Protein AF-A0A225W255-F1 (afdb_monomer_lite)

Foldseek 3Di:
DDPLVVVLVVLCVVLVLVVDDPPSLLDPSNVVSLVVSLVSDDCPDPVNVVSLVVNLVSCVVVVHDLVNLCVSLVCPVDVLCNLVRPCNVSSVVSNQVVQVPDPHRDPLVSLVVVCVVQNLVRLVVSLVVCLVVDDPVSVVVSVVSNVSSVVCCVVPVVDDDD

Sequence (162 aa):
MSSKQLQTEKLFVQFNVDKVEAKFVESPQFQNWFISVSKLYNKKTEKGEIADKLQEEAWRSGGKSADDIFKLLKLDEKKEKFFESTMLGTWVSYVTMLEKFKVKSDEFVVIRYLEKKFGDMNLACMLSMEKKQNNDAMKKVITDFQRMQFKRWMAEKGMDPK

Organism: NCBI:txid4795

pLDDT: mean 84.72, std 8.44, range [49.19, 95.31]

Radius of gyration: 17.79 Å; chains: 1; bounding box: 41×38×53 Å

Secondary structure (DSSP, 8-state):
--HHHHHHHHHHHHTTGGG--SSGGGSHHHHHHHHHHHHHS-TTSHHHHHHHHHHHHHHHHTT--HHHHHHHTT-SS-GGGTTT-TTHHHHHHHHHHHHTTSSS--TTHHHHHHHHHH-HHHHHHHHHHHHHHS-HHHHHHHHHHHHHHHHHHHHHH-----

Structure (mmCIF, N/CA/C/O backbone):
data_AF-A0A225W255-F1
#
_entry.id   AF-A0A225W255-F1
#
loop_
_atom_site.group_PDB
_atom_site.id
_atom_site.type_symbol
_atom_site.label_a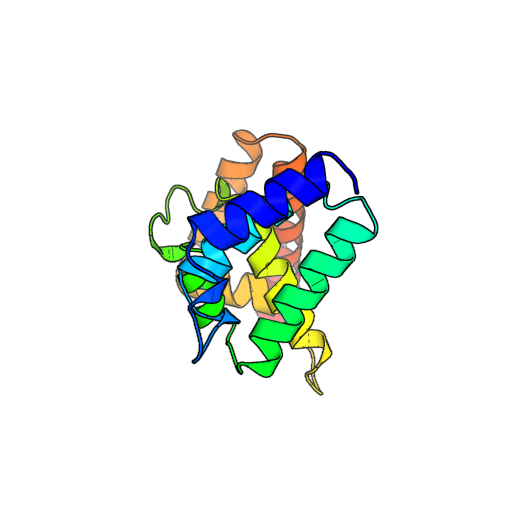tom_id
_atom_site.label_alt_id
_atom_site.label_co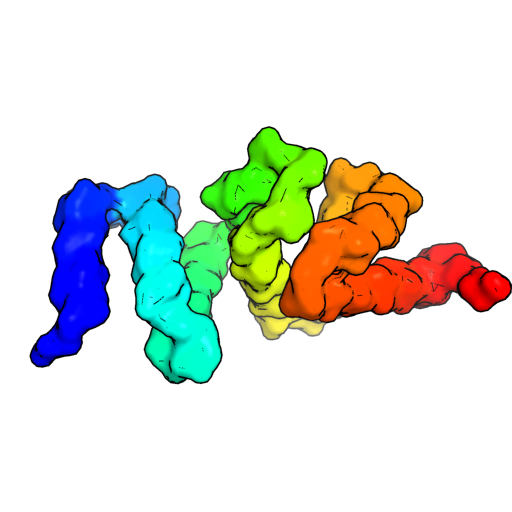mp_id
_atom_site.label_asym_id
_atom_site.label_entity_id
_atom_site.label_seq_id
_atom_site.pdbx_PDB_ins_code
_atom_site.Cartn_x
_atom_site.Cartn_y
_atom_site.Cartn_z
_atom_site.occupancy
_atom_site.B_iso_or_equiv
_atom_site.auth_seq_id
_atom_site.auth_comp_id
_atom_site.auth_asym_id
_atom_site.auth_atom_id
_atom_site.pdbx_PDB_model_num
ATOM 1 N N . MET A 1 1 ? -5.976 2.234 33.353 1.00 61.53 1 MET A N 1
ATOM 2 C CA . MET A 1 1 ? -6.447 2.275 31.951 1.00 61.53 1 MET A CA 1
ATOM 3 C C . MET A 1 1 ? -6.274 3.704 31.435 1.00 61.53 1 MET A C 1
ATOM 5 O O . MET A 1 1 ? -6.578 4.624 32.183 1.00 61.53 1 MET A O 1
ATOM 9 N N . SER A 1 2 ? -5.692 3.926 30.252 1.00 83.12 2 SER A N 1
ATOM 10 C CA . SER A 1 2 ? -5.393 5.276 29.735 1.00 83.12 2 SER A CA 1
ATOM 11 C C . SER A 1 2 ? -6.585 5.910 29.005 1.00 83.12 2 SER A C 1
ATOM 13 O O . SER A 1 2 ? -7.465 5.204 28.518 1.00 83.12 2 SER A O 1
ATOM 15 N N . SER A 1 3 ? -6.586 7.242 28.857 1.00 84.56 3 SER A N 1
ATOM 16 C CA . SER A 1 3 ? -7.636 7.976 28.120 1.00 84.56 3 SER A CA 1
ATOM 17 C C . SER A 1 3 ? -7.840 7.452 26.685 1.00 84.56 3 SER A C 1
ATOM 19 O O . SER A 1 3 ? -8.970 7.243 26.244 1.00 84.56 3 SER A O 1
ATOM 21 N N . LYS A 1 4 ? -6.747 7.118 25.981 1.00 80.62 4 LYS A N 1
ATOM 22 C CA . LYS A 1 4 ? -6.803 6.536 24.626 1.00 80.62 4 LYS A CA 1
ATOM 23 C C . LYS A 1 4 ? -7.407 5.126 24.593 1.00 80.62 4 LYS A C 1
ATOM 25 O O . LYS A 1 4 ? -8.109 4.790 23.641 1.00 80.62 4 LYS A O 1
ATOM 30 N N . GLN A 1 5 ? -7.155 4.312 25.623 1.00 82.69 5 GLN A N 1
ATOM 31 C CA . GLN A 1 5 ? -7.752 2.974 25.740 1.00 82.69 5 GLN A CA 1
ATOM 32 C C . GLN A 1 5 ? -9.269 3.077 25.920 1.00 82.69 5 GLN A C 1
ATOM 34 O O . GLN A 1 5 ? -10.010 2.451 25.171 1.00 82.69 5 GLN A O 1
ATOM 39 N N . LEU A 1 6 ? -9.728 3.964 26.808 1.00 85.19 6 LEU A N 1
ATOM 40 C CA . LEU A 1 6 ? -11.156 4.195 27.032 1.00 85.19 6 LEU A CA 1
ATOM 41 C C . LEU A 1 6 ? -11.875 4.677 25.759 1.00 85.19 6 LEU A C 1
ATOM 43 O O . LEU A 1 6 ? -12.996 4.266 25.471 1.00 85.19 6 LEU A O 1
ATOM 47 N N . GLN A 1 7 ? -11.232 5.544 24.971 1.00 85.25 7 GLN A N 1
ATOM 48 C CA . GLN A 1 7 ? -11.785 5.995 23.691 1.00 85.25 7 GLN A CA 1
ATOM 49 C C . GLN A 1 7 ? -11.888 4.852 22.667 1.00 85.25 7 GLN A C 1
ATOM 51 O O . GLN A 1 7 ? -12.862 4.781 21.922 1.00 85.25 7 GLN A O 1
ATOM 56 N N . THR A 1 8 ? -10.913 3.943 22.655 1.00 83.69 8 THR A N 1
ATOM 57 C CA . THR A 1 8 ? -10.899 2.773 21.766 1.00 83.69 8 THR A CA 1
ATOM 58 C C . THR A 1 8 ? -12.019 1.784 22.099 1.00 83.69 8 THR A C 1
ATOM 60 O O . THR A 1 8 ? -12.692 1.300 21.189 1.00 83.69 8 THR A O 1
ATOM 63 N N . GLU A 1 9 ? -12.266 1.530 23.387 1.00 86.69 9 GLU A N 1
ATOM 64 C CA . GLU A 1 9 ? -13.370 0.677 23.854 1.00 86.69 9 GLU A CA 1
ATOM 65 C C . GLU A 1 9 ? -14.740 1.277 23.510 1.00 86.69 9 GLU A C 1
ATOM 67 O O . GLU A 1 9 ? -15.621 0.575 23.016 1.00 86.69 9 GLU A O 1
ATOM 72 N N . LYS A 1 10 ? -14.908 2.598 23.669 1.00 89.38 10 LYS A N 1
ATOM 73 C CA . LYS A 1 10 ? -16.138 3.292 23.250 1.00 89.38 10 LYS A CA 1
ATOM 74 C C . LYS A 1 10 ? -16.418 3.116 21.759 1.00 89.38 10 LYS A C 1
ATOM 76 O O . LYS A 1 10 ? -17.552 2.832 21.382 1.00 89.38 10 LYS A O 1
ATOM 81 N N . LEU A 1 11 ? -15.392 3.253 20.917 1.00 86.81 11 LEU A N 1
ATOM 82 C CA . LEU A 1 11 ? -15.524 3.051 19.473 1.00 86.81 11 LEU A CA 1
ATOM 83 C C . LEU A 1 11 ? -15.866 1.595 19.122 1.00 86.81 11 LEU A C 1
ATOM 85 O O . LEU A 1 11 ? -16.579 1.369 18.149 1.00 86.81 11 LEU A O 1
ATOM 89 N N . PHE A 1 12 ? -15.377 0.618 19.894 1.00 84.12 12 PHE A N 1
ATOM 90 C CA . PHE A 1 12 ? -15.641 -0.808 19.662 1.00 84.12 12 PHE A CA 1
ATOM 91 C C . PHE A 1 12 ? -17.140 -1.115 19.770 1.00 84.12 12 PHE A C 1
ATOM 93 O O . PHE A 1 12 ? -17.720 -1.714 18.866 1.00 84.12 12 PHE A O 1
ATOM 100 N N . VAL A 1 13 ? -17.783 -0.599 20.821 1.00 87.69 13 VAL A N 1
ATOM 101 C CA . VAL A 1 13 ? -19.236 -0.712 21.020 1.00 87.69 13 VAL A CA 1
ATOM 102 C C . VAL A 1 13 ? -20.004 0.163 20.024 1.00 87.69 13 VAL A C 1
ATOM 104 O O . VAL A 1 13 ? -21.001 -0.274 19.457 1.00 87.69 13 VAL A O 1
ATOM 107 N N . GLN A 1 14 ? -19.539 1.391 19.756 1.00 87.75 14 GLN A N 1
ATOM 108 C CA . GLN A 1 14 ? -20.209 2.315 18.830 1.00 87.75 14 GLN A CA 1
ATOM 109 C C . GLN A 1 14 ? -20.320 1.743 17.414 1.00 87.75 14 GLN A C 1
ATOM 111 O O . GLN A 1 14 ? -21.346 1.908 16.754 1.00 87.75 14 GLN A O 1
ATOM 116 N N . PHE A 1 15 ? -19.271 1.071 16.943 1.00 82.50 15 PHE A N 1
ATOM 117 C CA . PHE A 1 15 ? -19.290 0.410 15.646 1.00 82.50 15 PHE A CA 1
ATOM 118 C C . PHE A 1 15 ? -19.958 -0.970 15.689 1.00 82.50 15 PHE A C 1
ATOM 120 O O . PHE A 1 15 ? -20.031 -1.603 14.646 1.00 82.50 15 PHE A O 1
ATOM 127 N N . ASN A 1 16 ? -20.506 -1.421 16.827 1.00 83.88 16 ASN A N 1
ATOM 128 C CA . ASN A 1 16 ? -21.076 -2.763 17.022 1.00 83.88 16 ASN A CA 1
ATOM 129 C C . ASN A 1 16 ? -20.093 -3.888 16.654 1.00 83.88 16 ASN A C 1
ATOM 131 O O . ASN A 1 16 ? -20.487 -4.902 16.077 1.00 83.88 16 ASN A O 1
ATOM 135 N N . VAL A 1 17 ? -18.802 -3.692 16.932 1.00 82.25 17 VAL A N 1
ATOM 136 C CA . VAL A 1 17 ? -17.757 -4.674 16.609 1.00 82.25 17 VAL A CA 1
ATOM 137 C C . VAL A 1 17 ? -17.942 -5.940 17.451 1.00 82.25 17 VAL A C 1
ATOM 139 O O . VAL A 1 17 ? -17.766 -7.044 16.949 1.00 82.25 17 VAL A O 1
ATOM 142 N N . ASP A 1 18 ? -18.405 -5.788 18.692 1.00 79.25 18 ASP A N 1
ATOM 143 C CA . ASP A 1 18 ? -18.747 -6.852 19.645 1.00 79.25 18 ASP A CA 1
ATOM 144 C C . ASP A 1 18 ? -19.820 -7.833 19.148 1.00 79.25 18 ASP A C 1
ATOM 146 O O . ASP A 1 18 ? -19.909 -8.948 19.652 1.00 79.25 18 ASP A O 1
ATOM 150 N N . LYS A 1 19 ? -20.618 -7.436 18.152 1.00 82.38 19 LYS A N 1
ATOM 151 C CA . LYS A 1 19 ? -21.747 -8.224 17.632 1.00 82.38 19 LYS A CA 1
ATOM 152 C C . LYS A 1 19 ? -21.420 -8.982 16.348 1.00 82.38 19 LYS A C 1
ATOM 154 O O . LYS A 1 19 ? -22.310 -9.585 15.753 1.00 82.38 19 LYS A O 1
ATOM 159 N N . VAL A 1 20 ? -20.177 -8.915 15.871 1.00 78.62 20 VAL A N 1
ATOM 160 C CA . VAL A 1 20 ? -19.784 -9.561 14.617 1.00 78.62 20 VAL A CA 1
ATOM 161 C C . VAL A 1 20 ? -19.198 -10.943 14.899 1.00 78.62 20 VAL A C 1
ATOM 163 O O . VAL A 1 20 ? -18.096 -11.064 15.420 1.00 78.62 20 VAL A O 1
ATOM 166 N N . GLU A 1 21 ? -19.915 -11.996 14.508 1.00 69.19 21 GLU A N 1
ATOM 167 C CA . GLU A 1 21 ? -19.496 -13.384 14.765 1.00 69.19 21 GLU A CA 1
ATOM 168 C C . GLU A 1 21 ? -18.708 -14.001 13.596 1.00 69.19 21 GLU A C 1
ATOM 170 O O . GLU A 1 21 ? -17.693 -14.664 13.800 1.00 69.19 21 GLU A O 1
ATOM 175 N N . ALA A 1 22 ? -19.121 -13.750 12.348 1.00 70.06 22 ALA A N 1
ATOM 176 C CA . ALA A 1 22 ? -18.484 -14.307 11.153 1.00 70.06 22 ALA A CA 1
ATOM 177 C C . ALA A 1 22 ? -17.732 -13.236 10.359 1.00 70.06 22 ALA A C 1
ATOM 179 O O . ALA A 1 22 ? -18.236 -12.133 10.151 1.00 70.06 22 ALA A O 1
ATOM 180 N N . LYS A 1 23 ? -16.527 -13.579 9.878 1.00 68.56 23 LYS A N 1
ATOM 181 C CA . LYS A 1 23 ? -15.656 -12.672 9.105 1.00 68.56 23 LYS A CA 1
ATOM 182 C C . LYS A 1 23 ? -15.449 -11.325 9.813 1.00 68.56 23 LYS A C 1
ATOM 184 O O . LYS A 1 23 ? -15.390 -10.282 9.171 1.00 68.56 23 LYS A O 1
ATOM 189 N N . PHE A 1 24 ? -15.316 -11.367 11.142 1.00 70.81 24 PHE A N 1
ATOM 190 C CA . PHE A 1 24 ? -15.147 -10.217 12.036 1.00 70.81 24 PHE A CA 1
ATOM 191 C C . PHE A 1 24 ? -14.174 -9.168 11.496 1.00 70.81 24 PHE A C 1
ATOM 193 O O . PHE A 1 24 ? -14.533 -8.002 11.348 1.00 70.81 24 PHE A O 1
ATOM 200 N N . VAL A 1 25 ? -12.979 -9.614 11.105 1.00 68.69 25 VAL A N 1
ATOM 201 C CA . VAL A 1 25 ? -11.909 -8.764 10.567 1.00 68.69 25 VAL A CA 1
ATOM 202 C C . VAL A 1 25 ? -12.318 -8.093 9.250 1.00 68.69 25 VAL A C 1
ATOM 204 O O . VAL A 1 25 ? -11.851 -7.006 8.932 1.00 68.69 25 VAL A O 1
ATOM 207 N N . GLU A 1 26 ? -13.202 -8.708 8.471 1.00 68.81 26 GLU A N 1
ATOM 208 C CA . GLU A 1 26 ? -13.674 -8.188 7.182 1.00 68.81 26 GLU A CA 1
ATOM 209 C C . GLU A 1 26 ? -14.854 -7.228 7.327 1.00 68.81 26 GLU A C 1
ATOM 211 O O . GLU A 1 26 ? -15.212 -6.539 6.372 1.00 68.81 26 GLU A O 1
ATOM 216 N N . SER A 1 27 ? -15.481 -7.190 8.502 1.00 77.50 27 SER A N 1
ATOM 217 C CA . SER A 1 27 ? -16.680 -6.396 8.706 1.00 77.50 27 SER A CA 1
ATOM 218 C C . SER A 1 27 ? -16.383 -4.898 8.570 1.00 77.50 27 SER A C 1
ATOM 220 O O . SER A 1 27 ? -15.364 -4.413 9.083 1.00 77.50 27 SER A O 1
ATOM 222 N N . PRO A 1 28 ? -17.274 -4.123 7.924 1.00 77.62 28 PRO A N 1
ATOM 223 C CA . PRO A 1 28 ? -17.165 -2.667 7.898 1.00 77.62 28 PRO A CA 1
ATOM 224 C C . PRO A 1 28 ? -17.021 -2.061 9.301 1.00 77.62 28 PRO A C 1
ATOM 226 O O . PRO A 1 28 ? -16.310 -1.078 9.485 1.00 77.62 28 PRO A O 1
ATOM 229 N N . GLN A 1 29 ? -17.662 -2.677 10.294 1.00 80.19 29 GLN A N 1
ATOM 230 C CA . GLN A 1 29 ? -17.602 -2.330 11.709 1.00 80.19 29 GLN A CA 1
ATOM 231 C C . GLN A 1 29 ? -16.165 -2.392 12.236 1.00 80.19 29 GLN A C 1
ATOM 233 O O . GLN A 1 29 ? -15.641 -1.388 12.724 1.00 80.19 29 GLN A O 1
ATOM 238 N N . PHE A 1 30 ? -15.504 -3.544 12.085 1.00 80.38 30 PHE A N 1
ATOM 239 C CA . PHE A 1 30 ? -14.124 -3.727 12.525 1.00 80.38 30 PHE A CA 1
ATOM 240 C C . PHE A 1 30 ? -13.156 -2.828 11.757 1.00 80.38 30 PHE A C 1
ATOM 242 O O . PHE A 1 30 ? -12.275 -2.227 12.363 1.00 80.38 30 PHE A O 1
ATOM 249 N N . GLN A 1 31 ? -13.329 -2.681 10.441 1.00 75.19 31 GLN A N 1
ATOM 250 C CA . GLN A 1 31 ? -12.457 -1.821 9.637 1.00 75.19 31 GLN A CA 1
ATOM 251 C C . GLN A 1 31 ? -12.577 -0.346 10.044 1.00 75.19 31 GLN A C 1
ATOM 253 O O . GLN A 1 31 ? -11.563 0.321 10.246 1.00 75.19 31 GLN A O 1
ATOM 258 N N . ASN A 1 32 ? -13.795 0.158 10.257 1.00 78.69 32 ASN A N 1
ATOM 259 C CA . ASN A 1 32 ? -14.017 1.527 10.734 1.00 78.69 32 ASN A CA 1
ATOM 260 C C . ASN A 1 32 ? -13.450 1.749 12.142 1.00 78.69 32 ASN A C 1
ATOM 262 O O . ASN A 1 32 ? -12.844 2.793 12.420 1.00 78.69 32 ASN A O 1
ATOM 266 N N . TRP A 1 33 ? -13.602 0.757 13.022 1.00 83.44 33 TRP A N 1
ATOM 267 C CA . TRP A 1 33 ? -12.994 0.777 14.345 1.00 83.44 33 TRP A CA 1
ATOM 268 C C . TRP A 1 33 ? -11.470 0.815 14.257 1.00 83.44 33 TRP A C 1
ATOM 270 O O . TRP A 1 33 ? -10.849 1.721 14.808 1.00 83.44 33 TRP A O 1
ATOM 280 N N . PHE A 1 34 ? -10.867 -0.100 13.500 1.00 75.69 34 PHE A N 1
ATOM 281 C CA . PHE A 1 34 ? -9.422 -0.203 13.363 1.00 75.69 34 PHE A CA 1
ATOM 282 C C . PHE A 1 34 ? -8.818 1.075 12.767 1.00 75.69 34 PHE A C 1
ATOM 284 O O . PHE A 1 34 ? -7.836 1.590 13.296 1.00 75.69 34 PHE A O 1
ATOM 291 N N . ILE A 1 35 ? -9.429 1.644 11.720 1.00 74.44 35 ILE A N 1
ATOM 292 C CA . ILE A 1 35 ? -9.006 2.930 11.135 1.00 74.44 35 ILE A CA 1
ATOM 293 C C . ILE A 1 35 ? -9.041 4.050 12.185 1.00 74.44 35 ILE A C 1
ATOM 295 O O . ILE A 1 35 ? -8.194 4.944 12.183 1.00 74.44 35 ILE A O 1
ATOM 299 N N . SER A 1 36 ? -10.017 4.026 13.091 1.00 77.44 36 SER A N 1
ATOM 300 C CA . SER A 1 36 ? -10.085 4.990 14.191 1.00 77.44 36 SER A CA 1
ATOM 301 C C . SER A 1 36 ? -8.964 4.762 15.209 1.00 77.44 36 SER A C 1
ATOM 303 O O . SER A 1 36 ? -8.311 5.719 15.625 1.00 77.44 36 SER A O 1
ATOM 305 N N . VAL A 1 37 ? -8.682 3.506 15.565 1.00 77.44 37 VAL A N 1
ATOM 306 C CA . VAL A 1 37 ? -7.585 3.143 16.475 1.00 77.44 37 VAL A CA 1
ATOM 307 C C . VAL A 1 37 ? -6.228 3.543 15.896 1.00 77.44 37 VAL A C 1
ATOM 309 O O . VAL A 1 37 ? -5.461 4.230 16.569 1.00 77.44 37 VAL A O 1
ATOM 312 N N . SER A 1 38 ? -5.941 3.211 14.638 1.00 71.06 38 SER A N 1
ATOM 313 C CA . SER A 1 38 ? -4.663 3.547 13.995 1.00 71.06 38 SER A CA 1
ATOM 314 C C . SER A 1 38 ? -4.431 5.055 13.858 1.00 71.06 38 SER A C 1
ATOM 316 O O . SER A 1 38 ? -3.289 5.501 13.881 1.00 71.06 38 SER A O 1
ATOM 318 N N . LYS A 1 39 ? -5.490 5.875 13.796 1.00 72.31 39 LYS A N 1
ATOM 319 C CA . LYS A 1 39 ? -5.375 7.345 13.877 1.00 72.31 39 LYS A CA 1
ATOM 320 C C . LYS A 1 39 ? -5.074 7.843 15.293 1.00 72.31 39 LYS A C 1
ATOM 322 O O . LYS A 1 39 ? -4.350 8.823 15.459 1.00 72.31 39 LYS A O 1
ATOM 327 N N . LEU A 1 40 ? -5.645 7.207 16.318 1.00 77.81 40 LEU A N 1
ATOM 328 C CA . LEU A 1 40 ? -5.482 7.605 17.724 1.00 77.81 40 LEU A CA 1
ATOM 329 C C . LEU A 1 40 ? -4.093 7.258 18.284 1.00 77.81 40 LEU A C 1
ATOM 331 O O . LEU A 1 40 ? -3.550 7.970 19.148 1.00 77.81 40 LEU A O 1
ATOM 335 N N . TYR A 1 41 ? -3.515 6.160 17.805 1.00 74.00 41 TYR A N 1
ATOM 336 C CA . TYR A 1 41 ? -2.182 5.704 18.176 1.00 74.00 41 TYR A CA 1
ATOM 337 C C . TYR A 1 41 ? -1.164 6.141 17.124 1.00 74.00 41 TYR A C 1
ATOM 339 O O . TYR A 1 41 ? -1.337 5.937 15.934 1.00 74.00 41 TYR A O 1
ATOM 347 N N . ASN A 1 42 ? -0.072 6.771 17.559 1.00 70.19 42 ASN A N 1
ATOM 348 C CA . ASN A 1 42 ? 0.969 7.199 16.632 1.00 70.19 42 ASN A CA 1
ATOM 349 C C . ASN A 1 42 ? 1.699 5.960 16.092 1.00 70.19 42 ASN A C 1
ATOM 351 O O . ASN A 1 42 ? 2.249 5.190 16.881 1.00 70.19 42 ASN A O 1
ATOM 355 N N . LYS A 1 43 ? 1.752 5.806 14.765 1.00 67.06 43 LYS A N 1
ATOM 356 C CA . LYS A 1 43 ? 2.454 4.712 14.074 1.00 67.06 43 LYS A CA 1
ATOM 357 C C . LYS A 1 43 ? 3.933 4.572 14.470 1.00 67.06 43 LYS A C 1
ATOM 359 O O . LYS A 1 43 ? 4.469 3.483 14.383 1.00 67.06 43 LYS A O 1
ATOM 364 N N . LYS A 1 44 ? 4.580 5.636 14.967 1.00 71.06 44 LYS A N 1
ATOM 365 C CA . LYS A 1 44 ? 5.962 5.606 15.499 1.00 71.06 44 LYS A CA 1
ATOM 366 C C . LYS A 1 44 ? 6.091 5.001 16.904 1.00 71.06 44 LYS A C 1
ATOM 368 O O . LYS A 1 44 ? 7.170 5.034 17.484 1.00 71.06 44 LYS A O 1
ATOM 373 N N . THR A 1 45 ? 4.991 4.564 17.509 1.00 80.31 45 THR A N 1
ATOM 374 C CA . THR A 1 45 ? 5.005 3.921 18.827 1.00 80.31 45 THR A CA 1
ATOM 375 C C . THR A 1 45 ? 4.889 2.418 18.662 1.00 80.31 45 THR A C 1
ATOM 377 O O . THR A 1 45 ? 4.174 1.958 17.777 1.00 80.31 45 THR A O 1
ATOM 380 N N . GLU A 1 46 ? 5.499 1.664 19.574 1.00 79.00 46 GLU A N 1
ATOM 381 C CA . GLU A 1 46 ? 5.414 0.198 19.614 1.00 79.00 46 GLU A CA 1
ATOM 382 C C . GLU A 1 46 ? 3.964 -0.306 19.494 1.00 79.00 46 GLU A C 1
ATOM 384 O O . GLU A 1 46 ? 3.670 -1.212 18.723 1.00 79.00 46 GLU A O 1
ATOM 389 N N . LYS A 1 47 ? 3.018 0.348 20.182 1.00 76.50 47 LYS A N 1
ATOM 390 C CA . LYS A 1 47 ? 1.588 0.001 20.114 1.00 76.50 47 LYS A CA 1
ATOM 391 C C . LYS A 1 47 ? 0.981 0.223 18.726 1.00 76.50 47 LYS A C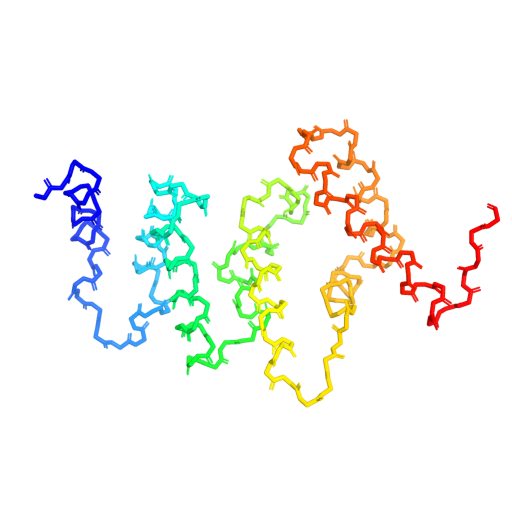 1
ATOM 393 O O . LYS A 1 47 ? 0.141 -0.567 18.311 1.00 76.50 47 LYS A O 1
ATOM 398 N N . GLY A 1 48 ? 1.386 1.287 18.032 1.00 76.81 48 GLY A N 1
ATOM 399 C CA . GLY A 1 48 ? 0.959 1.552 16.657 1.00 76.81 48 GLY A CA 1
ATOM 400 C C . GLY A 1 48 ? 1.520 0.515 15.683 1.00 76.81 48 GLY A C 1
ATOM 401 O O . GLY A 1 48 ? 0.778 -0.020 14.869 1.00 76.81 48 GLY A O 1
ATOM 402 N N . GLU A 1 49 ? 2.799 0.160 15.823 1.00 80.00 49 GLU A N 1
ATOM 403 C CA . GLU A 1 49 ? 3.430 -0.869 14.988 1.00 80.00 49 GLU A CA 1
ATOM 404 C C . GLU A 1 49 ? 2.828 -2.264 15.206 1.00 80.00 49 GLU A C 1
ATOM 406 O O . GLU A 1 49 ? 2.631 -3.009 14.246 1.00 80.00 49 GLU A O 1
ATOM 411 N N . ILE A 1 50 ? 2.519 -2.627 16.456 1.00 81.19 50 ILE A N 1
ATOM 412 C CA . ILE A 1 50 ? 1.845 -3.892 16.779 1.00 81.19 50 ILE A CA 1
ATOM 413 C C . ILE A 1 50 ? 0.442 -3.924 16.168 1.00 81.19 50 ILE A C 1
ATOM 415 O O . ILE A 1 50 ? 0.057 -4.946 15.603 1.00 81.19 50 ILE A O 1
ATOM 419 N N . ALA A 1 51 ? -0.311 -2.823 16.257 1.00 79.12 51 ALA A N 1
ATOM 420 C CA . ALA A 1 51 ? -1.647 -2.742 15.674 1.00 79.12 51 ALA A CA 1
ATOM 421 C C . ALA A 1 51 ? -1.613 -2.950 14.151 1.00 79.12 51 ALA A C 1
ATOM 423 O O . ALA A 1 51 ? -2.383 -3.762 13.639 1.00 79.12 51 ALA A O 1
ATOM 424 N N . ASP A 1 52 ? -0.688 -2.287 13.449 1.00 80.62 52 ASP A N 1
ATOM 425 C CA . ASP A 1 52 ? -0.513 -2.443 12.000 1.00 80.62 52 ASP A CA 1
ATOM 426 C C . ASP A 1 52 ? -0.167 -3.896 11.631 1.00 80.62 52 ASP A C 1
ATOM 428 O O . ASP A 1 52 ? -0.820 -4.493 10.777 1.00 80.62 52 ASP A O 1
ATOM 432 N N . LYS A 1 53 ? 0.804 -4.510 12.324 1.00 84.44 53 LYS A N 1
ATOM 433 C CA . LYS A 1 53 ? 1.189 -5.913 12.084 1.00 84.44 53 LYS A CA 1
ATOM 434 C C . LYS A 1 53 ? 0.035 -6.882 12.327 1.00 84.44 53 LYS A C 1
ATOM 436 O O . LYS A 1 53 ? -0.136 -7.828 11.564 1.00 84.44 53 LYS A O 1
ATOM 441 N N . LEU A 1 54 ? -0.756 -6.658 13.377 1.00 83.88 54 LEU A N 1
ATOM 442 C CA . LEU A 1 54 ? -1.906 -7.504 13.687 1.00 83.88 54 LEU A CA 1
ATOM 443 C C . LEU A 1 54 ? -2.982 -7.404 12.600 1.00 83.88 54 LEU A C 1
ATOM 445 O O . LEU A 1 54 ? -3.552 -8.423 12.220 1.00 83.88 54 LEU A O 1
ATOM 449 N N . GLN A 1 55 ? -3.240 -6.205 12.072 1.00 83.94 55 GLN A N 1
ATOM 450 C CA . GLN A 1 55 ? -4.169 -6.015 10.957 1.00 83.94 55 GLN A CA 1
ATOM 451 C C . GLN A 1 55 ? -3.678 -6.719 9.692 1.00 83.94 55 GLN A C 1
ATOM 453 O O . GLN A 1 55 ? -4.440 -7.448 9.059 1.00 83.94 55 GLN A O 1
ATOM 458 N N . GLU A 1 56 ? -2.407 -6.529 9.342 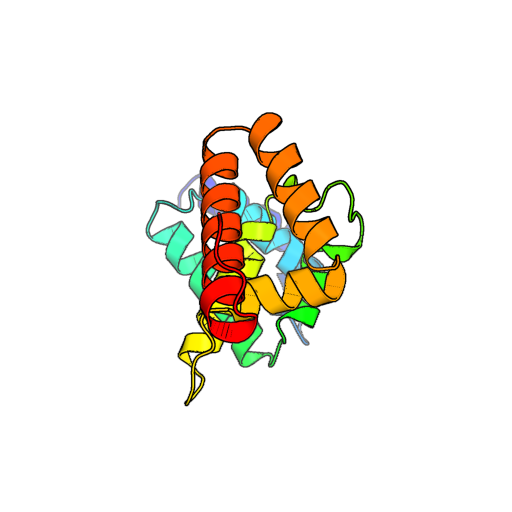1.00 89.31 56 GLU A N 1
ATOM 459 C CA . GLU A 1 56 ? -1.788 -7.173 8.186 1.00 89.31 56 GLU A CA 1
ATOM 460 C C . GLU A 1 56 ? -1.857 -8.705 8.293 1.00 89.31 56 GLU A C 1
ATOM 462 O O . GLU A 1 56 ? -2.228 -9.380 7.331 1.00 89.31 56 GLU A O 1
ATOM 467 N N . GLU A 1 57 ? -1.578 -9.261 9.472 1.00 87.38 57 GLU A N 1
ATOM 468 C CA . GLU A 1 57 ? -1.676 -10.698 9.736 1.00 87.38 57 GLU A CA 1
ATOM 469 C C . GLU A 1 57 ? -3.122 -11.205 9.682 1.00 87.38 57 GLU A C 1
ATOM 471 O O . GLU A 1 57 ? -3.394 -12.282 9.148 1.00 87.38 57 GLU A O 1
ATOM 476 N N . ALA A 1 58 ? -4.077 -10.418 10.172 1.00 83.81 58 ALA A N 1
ATOM 477 C CA . ALA A 1 58 ? -5.489 -10.762 10.102 1.00 83.81 58 ALA A CA 1
ATOM 478 C C . ALA A 1 58 ? -5.992 -10.787 8.644 1.00 83.81 58 ALA A C 1
ATOM 480 O O . ALA A 1 58 ? -6.710 -11.701 8.240 1.00 83.81 58 ALA A O 1
ATOM 481 N N . TRP A 1 59 ? -5.556 -9.839 7.811 1.00 89.94 59 TRP A N 1
ATOM 482 C CA . TRP A 1 59 ? -5.829 -9.865 6.373 1.00 89.94 59 TRP A CA 1
ATOM 483 C C . TRP A 1 59 ? -5.157 -11.048 5.670 1.00 89.94 59 TRP A C 1
ATOM 485 O O . TRP A 1 59 ? -5.783 -11.712 4.846 1.00 89.94 59 TRP A O 1
ATOM 495 N N . ARG A 1 60 ? -3.893 -11.340 5.997 1.00 91.25 60 ARG A N 1
ATOM 496 C CA . ARG A 1 60 ? -3.140 -12.466 5.424 1.00 91.25 60 ARG A CA 1
ATOM 497 C C . ARG A 1 60 ? -3.770 -13.817 5.770 1.00 91.25 60 ARG A C 1
ATOM 499 O O . ARG A 1 60 ? -3.976 -14.631 4.876 1.00 91.25 60 ARG A O 1
ATOM 506 N N . SER A 1 61 ? -4.094 -14.050 7.042 1.00 85.69 61 SER A N 1
ATOM 507 C CA . SER A 1 61 ? -4.744 -15.285 7.512 1.00 85.69 61 SER A CA 1
ATOM 508 C C . SER A 1 61 ? -6.160 -15.450 6.954 1.00 85.69 61 SER A C 1
ATOM 510 O O . SER A 1 61 ? -6.573 -16.567 6.657 1.00 85.69 61 SER A O 1
ATOM 512 N N . GLY A 1 62 ? -6.862 -14.340 6.707 1.00 83.38 62 GLY A N 1
ATOM 513 C CA . GLY A 1 62 ? -8.115 -14.305 5.949 1.00 83.38 62 GLY A CA 1
ATOM 514 C C . GLY A 1 62 ? -7.962 -14.498 4.433 1.00 83.38 62 GLY A C 1
ATOM 515 O O . GLY A 1 62 ? -8.946 -14.360 3.709 1.00 83.38 62 GLY A O 1
ATOM 516 N N . GLY A 1 63 ? -6.752 -14.771 3.931 1.00 87.81 63 GLY A N 1
ATOM 517 C CA . GLY A 1 63 ? -6.492 -15.032 2.514 1.00 87.81 63 GLY A CA 1
ATOM 518 C 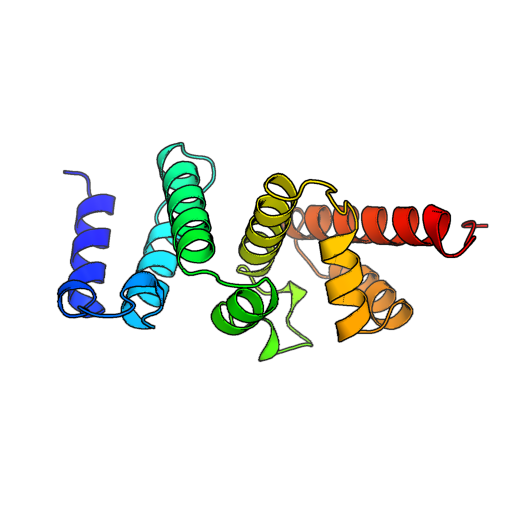C . GLY A 1 63 ? -6.686 -13.820 1.601 1.00 87.81 63 GLY A C 1
ATOM 519 O O . GLY A 1 63 ? -6.945 -13.997 0.412 1.00 87.81 63 GLY A O 1
ATOM 520 N N . LYS A 1 64 ? -6.607 -12.593 2.133 1.00 89.00 64 LYS A N 1
ATOM 521 C CA . LYS A 1 64 ? -6.829 -11.381 1.339 1.00 89.00 64 LYS A CA 1
ATOM 522 C C . LYS A 1 64 ? -5.689 -11.153 0.352 1.00 89.00 64 LYS A C 1
ATOM 524 O O . LYS A 1 64 ? -4.511 -11.318 0.659 1.00 89.00 64 LYS A O 1
ATOM 529 N N . SER A 1 65 ? -6.052 -10.770 -0.863 1.00 93.50 65 SER A N 1
ATOM 530 C CA . SER A 1 65 ? -5.101 -10.374 -1.892 1.00 93.50 65 SER A CA 1
ATOM 531 C C . SER A 1 65 ? -4.775 -8.881 -1.806 1.00 93.50 65 SER A C 1
ATOM 533 O O . SER A 1 65 ? -5.450 -8.099 -1.131 1.00 93.50 65 SER A O 1
ATOM 535 N N . ALA A 1 66 ? -3.754 -8.462 -2.556 1.00 94.25 66 ALA A N 1
ATOM 536 C CA . ALA A 1 66 ? -3.459 -7.047 -2.756 1.00 94.25 66 ALA A CA 1
ATOM 537 C C . ALA A 1 66 ? -4.675 -6.271 -3.297 1.00 94.25 66 ALA A C 1
ATOM 539 O O . ALA A 1 66 ? -4.885 -5.137 -2.879 1.00 94.25 66 ALA A O 1
ATOM 540 N N . ASP A 1 67 ? -5.474 -6.872 -4.188 1.00 94.31 67 ASP A N 1
ATOM 541 C CA . ASP A 1 67 ? -6.662 -6.241 -4.782 1.00 94.31 67 ASP A CA 1
ATOM 542 C C . ASP A 1 67 ? -7.820 -6.138 -3.779 1.00 94.31 67 ASP A C 1
ATOM 544 O O . ASP A 1 67 ? -8.463 -5.091 -3.688 1.00 94.31 67 ASP A O 1
ATOM 548 N N . ASP A 1 68 ? -8.027 -7.171 -2.955 1.00 92.19 68 ASP A N 1
ATOM 549 C CA . ASP A 1 68 ? -9.054 -7.146 -1.907 1.00 92.19 68 ASP A CA 1
ATOM 550 C C . ASP A 1 68 ? -8.807 -6.002 -0.924 1.00 92.19 68 ASP A C 1
ATOM 552 O O . ASP A 1 68 ? -9.714 -5.226 -0.628 1.00 92.19 68 ASP A O 1
ATOM 556 N N . ILE A 1 69 ? -7.564 -5.856 -0.451 1.00 91.69 69 ILE A N 1
ATOM 557 C CA . ILE A 1 69 ? -7.206 -4.782 0.481 1.00 91.69 69 ILE A CA 1
ATOM 558 C C . ILE A 1 69 ? -7.206 -3.420 -0.212 1.00 91.69 69 ILE A C 1
ATOM 560 O O . ILE A 1 69 ? -7.590 -2.424 0.397 1.00 91.69 69 ILE A O 1
ATOM 564 N N . PHE A 1 70 ? -6.852 -3.360 -1.495 1.00 91.25 70 PHE A N 1
ATOM 565 C CA . PHE A 1 70 ? -6.939 -2.127 -2.273 1.00 91.25 70 PHE A CA 1
ATOM 566 C C . PHE A 1 70 ? -8.375 -1.572 -2.300 1.00 91.25 70 PHE A C 1
ATOM 568 O O . PHE A 1 70 ? -8.584 -0.381 -2.052 1.00 91.25 70 PHE A O 1
ATOM 575 N N . LYS A 1 71 ? -9.361 -2.444 -2.553 1.00 89.06 71 LYS A N 1
ATOM 576 C CA . LYS A 1 71 ? -10.797 -2.114 -2.540 1.00 89.06 71 LYS A CA 1
ATOM 577 C C . LYS A 1 71 ? -11.317 -1.844 -1.133 1.00 89.06 71 LYS A C 1
ATOM 579 O O . LYS A 1 71 ? -12.050 -0.884 -0.920 1.00 89.06 71 LYS A O 1
ATOM 584 N N . LEU A 1 72 ? -10.903 -2.647 -0.151 1.00 86.38 72 LEU A N 1
ATOM 585 C CA . LEU A 1 72 ? -11.298 -2.472 1.250 1.00 86.38 72 LEU A CA 1
ATOM 586 C C . LEU A 1 72 ? -10.903 -1.089 1.783 1.00 86.38 72 LEU A C 1
ATOM 588 O O . LEU A 1 72 ? -11.667 -0.445 2.497 1.00 86.38 72 LEU A O 1
ATOM 592 N N . LEU A 1 73 ? -9.718 -0.619 1.389 1.00 85.19 73 LEU A N 1
ATOM 593 C CA . LEU A 1 73 ? -9.192 0.702 1.721 1.00 85.19 73 LEU A CA 1
ATOM 594 C C . LEU A 1 73 ? -9.711 1.816 0.798 1.00 85.19 73 LEU A C 1
ATOM 596 O O . LEU A 1 73 ? -9.269 2.961 0.920 1.00 85.19 73 LEU A O 1
ATOM 600 N N . LYS A 1 74 ? -10.646 1.493 -0.106 1.00 84.94 74 LYS A N 1
ATOM 601 C CA . LYS A 1 74 ? -11.321 2.425 -1.020 1.00 84.94 74 LYS A CA 1
ATOM 602 C C . LYS A 1 74 ? -10.363 3.217 -1.904 1.00 84.94 74 LYS A C 1
ATOM 604 O O . LYS A 1 74 ? -10.618 4.365 -2.269 1.00 84.94 74 LYS A O 1
ATOM 609 N N . LEU A 1 75 ? -9.229 2.613 -2.251 1.00 87.44 75 LEU A N 1
ATOM 610 C CA . LEU A 1 75 ? -8.212 3.242 -3.095 1.00 87.44 75 LEU A CA 1
ATOM 611 C C . LEU A 1 75 ? -8.620 3.260 -4.581 1.00 87.44 75 LEU A C 1
ATOM 613 O O . LEU A 1 75 ? -7.918 3.801 -5.440 1.00 87.44 75 LEU A O 1
ATOM 617 N N . ASP A 1 76 ? -9.739 2.627 -4.922 1.00 85.56 76 ASP A N 1
ATOM 618 C CA . ASP A 1 76 ? -10.323 2.549 -6.256 1.00 85.56 76 ASP A CA 1
ATOM 619 C C . ASP A 1 76 ? -11.446 3.556 -6.502 1.00 85.56 76 ASP A C 1
ATOM 621 O O . ASP A 1 76 ? -11.655 3.913 -7.660 1.00 85.56 76 ASP A O 1
ATOM 625 N N . GLU A 1 77 ? -12.082 4.079 -5.451 1.00 81.44 77 GLU A N 1
ATOM 626 C CA . GLU A 1 77 ? -13.223 4.995 -5.572 1.00 81.44 77 GLU A CA 1
ATOM 627 C C . GLU A 1 77 ? -12.853 6.351 -6.209 1.00 81.44 77 GLU A C 1
ATOM 629 O O . GLU A 1 77 ? -13.690 6.970 -6.864 1.00 81.44 77 GLU A O 1
ATOM 634 N N . LYS A 1 78 ? -11.612 6.842 -6.042 1.00 73.56 78 LYS A N 1
ATOM 635 C CA . LYS A 1 78 ? -11.178 8.157 -6.563 1.00 73.56 78 LYS A CA 1
ATOM 636 C C . LYS A 1 78 ? -9.753 8.123 -7.107 1.00 73.56 78 LYS A C 1
ATOM 638 O O . LYS A 1 78 ? -8.805 8.453 -6.399 1.00 73.56 78 LYS A O 1
ATOM 643 N N . LYS A 1 79 ? -9.601 7.773 -8.389 1.00 69.31 79 LYS A N 1
ATOM 644 C CA . LYS A 1 79 ? -8.291 7.729 -9.073 1.00 69.31 79 LYS A CA 1
ATOM 645 C C . LYS A 1 79 ? -7.521 9.053 -8.982 1.00 69.31 79 LYS A C 1
ATOM 647 O O . LYS A 1 79 ? -6.327 9.025 -8.725 1.00 69.31 79 LYS A O 1
ATOM 652 N N . GLU A 1 80 ? -8.209 10.182 -9.131 1.00 69.06 80 GLU A N 1
ATOM 653 C CA . GLU A 1 80 ? -7.607 11.525 -9.067 1.00 69.06 80 GLU A CA 1
ATOM 654 C C . GLU A 1 80 ? -7.098 11.898 -7.670 1.00 69.06 80 GLU A C 1
ATOM 656 O O . GLU A 1 80 ? -6.211 12.725 -7.548 1.00 69.06 80 GLU A O 1
ATOM 661 N N . LYS A 1 81 ? -7.630 11.267 -6.615 1.00 74.50 81 LYS A N 1
ATOM 662 C CA . LYS A 1 81 ? -7.244 11.514 -5.215 1.00 74.50 81 LYS A CA 1
ATOM 663 C C . LYS A 1 81 ? -6.492 10.342 -4.602 1.00 74.50 81 LYS A C 1
ATOM 665 O O . LYS A 1 81 ? -6.382 10.227 -3.383 1.00 74.50 81 LYS A O 1
ATOM 670 N N . PHE A 1 82 ? -6.002 9.436 -5.444 1.00 82.50 82 PHE A N 1
ATOM 671 C CA . PHE A 1 82 ? -5.350 8.213 -5.001 1.00 82.50 82 PHE A CA 1
ATOM 672 C C . PHE A 1 82 ? -4.146 8.514 -4.096 1.00 82.50 82 PHE A C 1
ATOM 674 O O . PHE A 1 82 ? -4.012 7.912 -3.031 1.00 82.50 82 PHE A O 1
ATOM 681 N N . PHE A 1 83 ? -3.322 9.493 -4.479 1.00 81.81 83 PHE A N 1
ATOM 682 C CA . PHE A 1 83 ? -2.138 9.903 -3.722 1.00 81.81 83 PHE A CA 1
ATOM 683 C C . PHE A 1 83 ? -2.456 10.788 -2.509 1.00 81.81 83 PHE A C 1
ATOM 685 O O . PHE A 1 83 ? -1.643 10.868 -1.594 1.00 81.81 83 PHE A O 1
ATOM 692 N N . GLU A 1 84 ? -3.658 11.368 -2.432 1.00 79.12 84 GLU A N 1
ATOM 693 C CA . GLU A 1 84 ? -4.143 12.065 -1.230 1.00 79.12 84 GLU A CA 1
ATOM 694 C C . GLU A 1 84 ? -4.572 11.077 -0.127 1.00 79.12 84 GLU A C 1
ATOM 696 O O . GLU A 1 84 ? -4.734 11.452 1.039 1.00 79.12 84 GLU A O 1
ATOM 701 N N . SER A 1 85 ? -4.780 9.799 -0.470 1.00 80.12 85 SER A N 1
ATOM 702 C CA . SER A 1 85 ? -5.274 8.811 0.483 1.00 80.12 85 SER A CA 1
ATOM 703 C C . SER A 1 85 ? -4.212 8.422 1.506 1.00 80.12 85 SER A C 1
ATOM 705 O O . SER A 1 85 ? -3.203 7.785 1.202 1.00 80.12 85 SER A O 1
ATOM 707 N N . THR A 1 86 ? -4.513 8.687 2.776 1.00 77.81 86 THR A N 1
ATOM 708 C CA . THR A 1 86 ? -3.707 8.206 3.911 1.00 77.81 86 THR A CA 1
ATOM 709 C C . THR A 1 86 ? -3.624 6.677 3.993 1.00 77.81 86 THR A C 1
ATOM 711 O O . THR A 1 86 ? -2.704 6.155 4.619 1.00 77.81 86 THR A O 1
ATOM 714 N N . MET A 1 87 ? -4.539 5.951 3.339 1.00 83.50 87 MET A N 1
ATOM 715 C CA . MET A 1 87 ? -4.558 4.485 3.324 1.00 83.50 87 MET A CA 1
ATOM 716 C C . MET A 1 87 ? -3.594 3.876 2.295 1.00 83.50 87 MET A C 1
ATOM 718 O O . MET A 1 87 ? -3.331 2.675 2.344 1.00 83.50 87 MET A O 1
ATOM 722 N N . LEU A 1 88 ? -3.023 4.685 1.392 1.00 86.38 88 LEU A N 1
ATOM 723 C CA . LEU A 1 88 ? -2.048 4.218 0.403 1.00 86.38 88 LEU A CA 1
ATOM 724 C C . LEU A 1 88 ? -0.837 3.561 1.076 1.00 86.38 88 LEU A C 1
ATOM 726 O O . LEU A 1 88 ? -0.432 2.466 0.696 1.00 86.38 88 LEU A O 1
ATOM 730 N N . GLY A 1 89 ? -0.295 4.193 2.120 1.00 85.38 89 GLY A N 1
ATOM 731 C CA . GLY A 1 89 ? 0.836 3.643 2.870 1.00 85.38 89 GLY A CA 1
ATOM 732 C C . GLY A 1 89 ? 0.515 2.301 3.533 1.00 85.38 89 GLY A C 1
ATOM 733 O O . GLY A 1 89 ? 1.360 1.409 3.548 1.00 85.38 89 GLY A O 1
ATOM 734 N N . THR A 1 90 ? -0.713 2.131 4.030 1.00 86.31 90 THR A N 1
ATOM 735 C CA . THR A 1 90 ? -1.188 0.865 4.607 1.00 86.31 90 THR A CA 1
ATOM 736 C C . THR A 1 90 ? -1.248 -0.234 3.551 1.00 86.31 90 THR A C 1
ATOM 738 O O . THR A 1 90 ? -0.742 -1.329 3.777 1.00 86.31 90 THR A O 1
ATOM 741 N N . TRP A 1 91 ? -1.788 0.066 2.368 1.00 92.69 91 TRP A N 1
ATOM 742 C CA . TRP A 1 91 ? -1.824 -0.897 1.269 1.00 92.69 91 TRP A CA 1
ATOM 743 C C . TRP A 1 91 ? -0.419 -1.306 0.800 1.00 92.69 91 TRP A C 1
ATOM 745 O O . TRP A 1 91 ? -0.144 -2.495 0.659 1.00 92.69 91 TRP A O 1
ATOM 755 N N . VAL A 1 92 ? 0.497 -0.348 0.618 1.00 92.06 92 VAL A N 1
ATOM 756 C CA . VAL A 1 92 ? 1.895 -0.629 0.230 1.00 92.06 92 VAL A CA 1
ATOM 757 C C . VAL A 1 92 ? 2.587 -1.523 1.256 1.00 92.06 92 VAL A C 1
ATOM 759 O O . VAL A 1 92 ? 3.274 -2.472 0.875 1.00 92.06 92 VAL A O 1
ATOM 762 N N . SER A 1 93 ? 2.398 -1.229 2.546 1.00 90.81 93 SER A N 1
ATOM 763 C CA . SER A 1 93 ? 2.942 -2.028 3.649 1.00 90.81 93 SER A CA 1
ATOM 764 C C . SER A 1 93 ? 2.445 -3.470 3.570 1.00 90.81 93 SER A C 1
ATOM 766 O O . SER A 1 93 ? 3.255 -4.398 3.544 1.00 90.81 93 SER A O 1
ATOM 768 N N . TYR A 1 94 ? 1.135 -3.650 3.386 1.00 93.81 94 TYR A N 1
ATOM 769 C CA . TYR A 1 94 ? 0.518 -4.963 3.255 1.00 93.81 94 TYR A CA 1
ATOM 770 C C . TYR A 1 94 ? 1.046 -5.758 2.053 1.00 93.81 94 TYR A C 1
ATOM 772 O O . TYR A 1 94 ? 1.449 -6.911 2.199 1.00 93.81 94 TYR A O 1
ATOM 780 N N . VAL A 1 95 ? 1.110 -5.146 0.867 1.00 95.31 95 VAL A N 1
ATOM 781 C CA . VAL A 1 95 ? 1.642 -5.813 -0.335 1.00 95.31 95 VAL A CA 1
ATOM 782 C C . VAL A 1 95 ? 3.109 -6.201 -0.142 1.00 95.31 95 VAL A C 1
ATOM 784 O O . VAL A 1 95 ? 3.499 -7.322 -0.459 1.00 95.31 95 VAL A O 1
ATOM 787 N N . THR A 1 96 ? 3.914 -5.311 0.440 1.00 92.94 96 THR A N 1
ATOM 788 C CA . THR A 1 96 ? 5.328 -5.585 0.745 1.00 92.94 96 THR A CA 1
ATOM 789 C C . THR A 1 96 ? 5.474 -6.717 1.764 1.00 92.94 96 THR A C 1
ATOM 791 O O . THR A 1 96 ? 6.398 -7.522 1.673 1.00 92.94 96 THR A O 1
ATOM 794 N N . MET A 1 97 ? 4.569 -6.796 2.742 1.00 93.69 97 MET A N 1
ATOM 795 C CA . MET A 1 97 ? 4.520 -7.888 3.709 1.00 93.69 97 MET A CA 1
ATOM 796 C C . MET A 1 97 ? 4.220 -9.221 3.012 1.00 93.69 97 MET A C 1
ATOM 798 O O . MET A 1 97 ? 4.943 -10.184 3.262 1.00 93.69 97 MET A O 1
ATOM 802 N N . LEU A 1 98 ? 3.249 -9.275 2.090 1.00 94.56 98 LEU A N 1
ATOM 803 C CA . LEU A 1 98 ? 2.922 -10.500 1.347 1.00 94.56 98 LEU A CA 1
ATOM 804 C C . LEU A 1 98 ? 4.123 -11.060 0.570 1.00 94.56 98 LEU A C 1
ATOM 806 O O . LEU A 1 98 ? 4.317 -12.275 0.545 1.00 94.56 98 LEU A O 1
ATOM 810 N N . GLU A 1 99 ? 4.964 -10.201 -0.015 1.00 94.00 99 GLU A N 1
ATOM 811 C CA . GLU A 1 99 ? 6.174 -10.637 -0.729 1.00 94.00 99 GLU A CA 1
ATOM 812 C C . GLU A 1 99 ? 7.177 -11.371 0.166 1.00 94.00 99 GLU A C 1
ATOM 814 O O . GLU A 1 99 ? 7.881 -12.262 -0.307 1.00 94.00 99 GLU A O 1
ATOM 819 N N . LYS A 1 100 ? 7.222 -11.058 1.468 1.00 91.94 100 LYS A N 1
ATOM 820 C CA . LYS A 1 100 ? 8.123 -11.729 2.424 1.00 91.94 100 LYS A CA 1
ATOM 821 C C . LYS A 1 100 ? 7.759 -13.196 2.656 1.00 91.94 100 LYS A C 1
ATOM 823 O O . LYS A 1 100 ? 8.600 -13.954 3.126 1.00 91.94 100 LYS A O 1
ATOM 828 N N . PHE A 1 101 ? 6.527 -13.592 2.336 1.00 89.31 101 PHE A N 1
ATOM 829 C CA . PHE A 1 101 ? 6.046 -14.969 2.468 1.00 89.31 101 PHE A CA 1
ATOM 830 C C . PHE A 1 101 ? 6.152 -15.774 1.167 1.00 89.31 101 PHE A C 1
ATOM 832 O O . PHE A 1 101 ? 5.833 -16.963 1.155 1.00 89.31 101 PHE A O 1
ATOM 839 N N . LYS A 1 102 ? 6.589 -15.156 0.064 1.00 90.69 102 LYS A N 1
ATOM 840 C CA . LYS A 1 102 ? 6.789 -15.852 -1.209 1.00 90.69 102 LYS A CA 1
ATOM 841 C C . LYS A 1 102 ? 8.192 -16.444 -1.286 1.00 90.69 102 LYS A C 1
ATOM 843 O O . LYS A 1 102 ? 9.162 -15.822 -0.870 1.00 90.69 102 LYS A O 1
ATOM 848 N N . VAL A 1 103 ? 8.307 -17.614 -1.922 1.00 92.06 103 VAL A N 1
ATOM 849 C CA . VAL A 1 103 ? 9.606 -18.251 -2.225 1.00 92.06 103 VAL A CA 1
ATOM 850 C C . VAL A 1 103 ? 10.473 -17.341 -3.100 1.00 92.06 103 VAL A C 1
ATOM 852 O O . VAL A 1 103 ? 11.676 -17.226 -2.887 1.00 92.06 103 VAL A O 1
ATOM 855 N N . LYS A 1 104 ? 9.850 -16.672 -4.077 1.00 92.94 104 LYS A N 1
ATOM 856 C CA . LYS A 1 104 ? 10.483 -15.661 -4.922 1.00 92.94 104 LYS A CA 1
ATOM 857 C C . LYS A 1 104 ? 9.739 -14.342 -4.750 1.00 92.94 104 LYS A C 1
ATOM 859 O O . LYS A 1 104 ? 8.634 -14.189 -5.265 1.00 92.94 104 LYS A O 1
ATOM 864 N N . SER A 1 105 ? 10.354 -13.433 -4.002 1.00 91.38 105 SER A N 1
ATOM 865 C CA . SER A 1 105 ? 9.860 -12.072 -3.797 1.00 91.38 105 SER A CA 1
ATOM 866 C C . SER A 1 105 ? 10.010 -11.242 -5.073 1.00 91.38 105 SER A C 1
ATOM 868 O O . SER A 1 105 ? 11.012 -11.354 -5.787 1.00 91.38 105 SER A O 1
ATOM 870 N N . ASP A 1 106 ? 9.007 -10.419 -5.358 1.00 92.31 106 ASP A N 1
ATOM 871 C CA . ASP A 1 106 ? 9.010 -9.447 -6.439 1.00 92.31 106 ASP A CA 1
ATOM 872 C C . ASP A 1 106 ? 9.154 -8.025 -5.883 1.00 92.31 106 ASP A C 1
ATOM 874 O O . ASP A 1 106 ? 8.191 -7.412 -5.417 1.00 92.31 106 ASP A O 1
ATOM 878 N N . GLU A 1 107 ? 10.359 -7.461 -5.993 1.00 89.94 107 GLU A N 1
ATOM 879 C CA . GLU A 1 107 ? 10.641 -6.103 -5.516 1.00 89.94 107 GLU A CA 1
ATOM 880 C C . GLU A 1 107 ? 9.835 -5.003 -6.230 1.00 89.94 107 GLU A C 1
ATOM 882 O O . GLU A 1 107 ? 9.712 -3.895 -5.707 1.00 89.94 107 GLU A O 1
ATOM 887 N N . PHE A 1 108 ? 9.263 -5.289 -7.405 1.00 93.00 108 PHE A N 1
ATOM 888 C CA . PHE A 1 108 ? 8.499 -4.325 -8.196 1.00 93.00 108 PHE A CA 1
ATOM 889 C C . PHE A 1 108 ? 6.985 -4.523 -8.097 1.00 93.00 108 PHE A C 1
ATOM 891 O O . PHE A 1 108 ? 6.251 -3.800 -8.772 1.00 93.00 108 PHE A O 1
ATOM 898 N N . VAL A 1 109 ? 6.492 -5.450 -7.265 1.00 94.62 109 VAL A N 1
ATOM 899 C CA . VAL A 1 109 ? 5.066 -5.828 -7.224 1.00 94.62 109 VAL A CA 1
ATOM 900 C C . VAL A 1 109 ? 4.128 -4.625 -7.062 1.00 94.62 109 VAL A C 1
ATOM 902 O O . VAL A 1 109 ? 3.107 -4.537 -7.744 1.00 94.62 109 VAL A O 1
ATOM 905 N N . VAL A 1 110 ? 4.499 -3.659 -6.213 1.00 94.62 110 VAL A N 1
ATOM 906 C CA . VAL A 1 110 ? 3.699 -2.457 -5.941 1.00 94.62 110 VAL A CA 1
ATOM 907 C C . VAL A 1 110 ? 3.602 -1.599 -7.197 1.00 94.62 110 VAL A C 1
ATOM 909 O O . VAL A 1 110 ? 2.506 -1.241 -7.621 1.00 94.62 110 VAL A O 1
ATOM 912 N N . ILE A 1 111 ? 4.739 -1.301 -7.827 1.00 94.50 111 ILE A N 1
ATOM 913 C CA . ILE A 1 111 ? 4.769 -0.461 -9.024 1.00 94.50 111 ILE A CA 1
ATOM 914 C C . ILE A 1 111 ? 4.120 -1.161 -10.214 1.00 94.50 111 ILE A C 1
ATOM 916 O O . ILE A 1 111 ? 3.284 -0.543 -10.865 1.00 94.50 111 ILE A O 1
ATOM 920 N N . ARG A 1 112 ? 4.363 -2.460 -10.428 1.00 94.12 112 ARG A N 1
ATOM 921 C CA . ARG A 1 112 ? 3.661 -3.234 -11.466 1.00 94.12 112 ARG A CA 1
ATOM 922 C C . ARG A 1 112 ? 2.147 -3.160 -11.302 1.00 94.12 112 ARG A C 1
ATOM 924 O O . ARG A 1 112 ? 1.428 -3.005 -12.287 1.00 94.12 112 ARG A O 1
ATOM 931 N N . TYR A 1 113 ? 1.657 -3.287 -10.068 1.00 95.00 113 TYR A N 1
ATOM 932 C CA . TYR A 1 113 ? 0.229 -3.202 -9.783 1.00 95.00 113 TYR A CA 1
ATOM 933 C C . TYR A 1 113 ? -0.330 -1.827 -10.168 1.00 95.00 113 TYR A C 1
ATOM 935 O O . TYR A 1 113 ? -1.350 -1.737 -10.855 1.00 95.00 113 TYR A O 1
ATOM 943 N N . LEU A 1 114 ? 0.350 -0.749 -9.767 1.00 93.50 114 LEU A N 1
ATOM 944 C CA . LEU A 1 114 ? -0.072 0.614 -10.088 1.00 93.50 114 LEU A CA 1
ATOM 945 C C . LEU A 1 114 ? 0.010 0.899 -11.592 1.00 93.50 114 LEU A C 1
ATOM 947 O O . LEU A 1 114 ? -0.922 1.466 -12.155 1.00 93.50 114 LEU A O 1
ATOM 951 N N . GLU A 1 115 ? 1.060 0.452 -12.274 1.00 93.25 115 GLU A N 1
ATOM 952 C CA . GLU A 1 115 ? 1.220 0.621 -13.721 1.00 93.25 115 GLU A CA 1
ATOM 953 C C . GLU A 1 115 ? 0.174 -0.169 -14.506 1.00 93.25 115 GLU A C 1
ATOM 955 O O . GLU A 1 115 ? -0.369 0.346 -15.479 1.00 93.25 115 GLU A O 1
ATOM 960 N N . LYS A 1 116 ? -0.207 -1.368 -14.050 1.00 93.50 116 LYS A N 1
ATOM 961 C CA . LYS A 1 116 ? -1.341 -2.105 -14.626 1.00 93.50 116 LYS A CA 1
ATOM 962 C C . LYS A 1 116 ? -2.649 -1.314 -14.512 1.00 93.50 116 LYS A C 1
ATOM 964 O O . LYS A 1 116 ? -3.510 -1.424 -15.381 1.00 93.50 116 LYS A O 1
ATOM 969 N N . LYS A 1 117 ? -2.816 -0.530 -13.443 1.00 89.75 117 LYS A N 1
ATOM 970 C CA . LYS A 1 117 ? -4.055 0.206 -13.157 1.00 89.75 117 LYS A CA 1
ATOM 971 C C . LYS A 1 117 ? -4.130 1.580 -13.829 1.00 89.75 117 LYS A C 1
ATOM 973 O O . LYS A 1 117 ? -5.216 2.003 -14.235 1.00 89.75 117 LYS A O 1
ATOM 978 N N . PHE A 1 118 ? -3.008 2.290 -13.892 1.00 90.75 118 PHE A N 1
ATOM 979 C CA . PHE A 1 118 ? -2.934 3.672 -14.373 1.00 90.75 118 PHE A CA 1
ATOM 980 C C . PHE A 1 118 ? -2.268 3.793 -15.751 1.00 90.75 118 PHE A C 1
ATOM 982 O O . PHE A 1 118 ? -2.549 4.751 -16.466 1.00 90.75 118 PHE A O 1
ATOM 989 N N . GLY A 1 119 ? -1.456 2.812 -16.153 1.00 92.06 119 GLY A N 1
ATOM 990 C CA . GLY A 1 119 ? -0.536 2.871 -17.290 1.00 92.06 119 GLY A CA 1
ATOM 991 C C . GLY A 1 119 ? 0.838 3.402 -16.869 1.00 92.06 119 GLY A C 1
ATOM 992 O O . GLY A 1 119 ? 0.916 4.276 -16.008 1.00 92.06 119 GLY A O 1
ATOM 993 N N . ASP A 1 120 ? 1.922 2.907 -17.479 1.00 91.25 120 ASP A N 1
ATOM 994 C CA . ASP A 1 120 ? 3.300 3.261 -17.084 1.00 91.25 120 ASP A CA 1
ATOM 995 C C . ASP A 1 120 ? 3.560 4.782 -17.133 1.00 91.25 120 ASP A C 1
ATOM 997 O O . ASP A 1 120 ? 3.935 5.392 -16.130 1.00 91.25 120 ASP A O 1
ATOM 1001 N N . MET A 1 121 ? 3.307 5.406 -18.293 1.00 90.81 121 MET A N 1
ATOM 1002 C CA . MET A 1 121 ? 3.555 6.839 -18.519 1.00 90.81 121 MET A CA 1
ATOM 1003 C C . MET A 1 121 ? 2.583 7.732 -17.745 1.00 90.81 121 MET A C 1
ATOM 1005 O O . MET A 1 121 ? 2.973 8.768 -17.210 1.00 90.81 121 MET A O 1
ATOM 1009 N N . ASN A 1 122 ? 1.320 7.318 -17.646 1.00 92.12 122 ASN A N 1
ATOM 1010 C CA . ASN A 1 122 ? 0.313 8.040 -16.872 1.00 92.12 122 ASN A CA 1
ATOM 1011 C C . ASN A 1 122 ? 0.659 8.038 -15.382 1.00 92.12 122 ASN A C 1
ATOM 1013 O O . ASN A 1 122 ? 0.586 9.087 -14.747 1.00 92.12 122 ASN A O 1
ATOM 1017 N N . LEU A 1 123 ? 1.090 6.896 -14.833 1.00 93.12 123 LEU A N 1
ATOM 1018 C CA . LEU A 1 123 ? 1.556 6.818 -13.451 1.00 93.12 123 LEU A CA 1
ATOM 1019 C C . LEU A 1 123 ? 2.764 7.737 -13.230 1.00 93.12 123 LEU A C 1
ATOM 1021 O O . LEU A 1 123 ? 2.780 8.487 -12.258 1.00 93.12 123 LEU A O 1
ATOM 1025 N N . ALA A 1 124 ? 3.737 7.735 -14.144 1.00 93.56 124 ALA A N 1
ATOM 1026 C CA . ALA A 1 124 ? 4.908 8.610 -14.061 1.00 93.56 124 ALA A CA 1
ATOM 1027 C C . ALA A 1 124 ? 4.524 10.103 -14.054 1.00 93.56 124 ALA A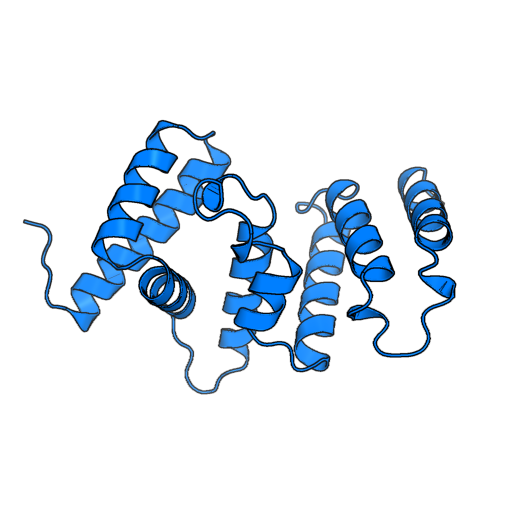 C 1
ATOM 1029 O O . ALA A 1 124 ? 5.073 10.897 -13.280 1.00 93.56 124 ALA A O 1
ATOM 1030 N N . CYS A 1 125 ? 3.547 10.479 -14.886 1.00 91.75 125 CYS A N 1
ATOM 1031 C CA . CYS A 1 125 ? 2.993 11.829 -14.932 1.00 91.75 125 CYS A CA 1
ATOM 1032 C C . CYS A 1 125 ? 2.306 12.196 -13.607 1.00 91.75 125 CYS A C 1
ATOM 1034 O O . CYS A 1 125 ? 2.649 13.217 -13.009 1.00 91.75 125 CYS A O 1
ATOM 1036 N N . MET A 1 126 ? 1.430 11.324 -13.092 1.00 91.06 126 MET A N 1
ATOM 1037 C CA . MET A 1 126 ? 0.757 11.522 -11.803 1.00 91.06 126 MET A CA 1
ATOM 1038 C C . MET A 1 126 ? 1.769 11.697 -10.666 1.00 91.06 126 MET A C 1
ATOM 1040 O O . MET A 1 126 ? 1.724 12.699 -9.961 1.00 91.06 126 MET A O 1
ATOM 1044 N N . LEU A 1 127 ? 2.754 10.799 -10.537 1.00 92.25 127 LEU A N 1
ATOM 1045 C CA . LEU A 1 127 ? 3.808 10.905 -9.518 1.00 92.25 127 LEU A CA 1
ATOM 1046 C C . LEU A 1 127 ? 4.561 12.242 -9.610 1.00 92.25 127 LEU A C 1
ATOM 1048 O O . LEU A 1 127 ? 4.878 12.861 -8.595 1.00 92.25 127 LEU A O 1
ATOM 1052 N N . SER A 1 128 ? 4.825 12.725 -10.825 1.00 91.75 128 SER A N 1
ATOM 1053 C CA . SER A 1 128 ? 5.513 14.001 -11.043 1.00 91.75 128 SER A CA 1
ATOM 1054 C C . SER A 1 128 ? 4.661 15.216 -10.661 1.00 91.75 128 SER A C 1
ATOM 1056 O O . SER A 1 128 ? 5.202 16.197 -10.144 1.00 91.75 128 SER A O 1
ATOM 1058 N N . MET A 1 129 ? 3.345 15.163 -10.889 1.00 90.00 129 MET A N 1
ATOM 1059 C CA . MET A 1 129 ? 2.398 16.204 -10.471 1.00 90.00 129 MET A CA 1
ATOM 1060 C C . MET A 1 129 ? 2.247 16.233 -8.948 1.00 90.00 129 MET A C 1
ATOM 1062 O O . MET A 1 129 ? 2.447 17.276 -8.323 1.00 90.00 129 MET A O 1
ATOM 1066 N N . GLU A 1 130 ? 2.003 15.076 -8.340 1.00 89.56 130 GLU A N 1
ATOM 1067 C CA . GLU A 1 130 ? 1.779 14.936 -6.900 1.00 89.56 130 GLU A CA 1
ATOM 1068 C C . GLU A 1 130 ? 3.000 15.373 -6.085 1.00 89.56 130 GLU A C 1
ATOM 1070 O O . GLU A 1 130 ? 2.861 16.024 -5.047 1.00 89.56 130 GLU A O 1
ATOM 1075 N N . LYS A 1 131 ? 4.219 15.107 -6.577 1.00 89.50 131 LYS A N 1
ATOM 1076 C CA . LYS A 1 131 ? 5.463 15.554 -5.928 1.00 89.50 131 LYS A CA 1
ATOM 1077 C C . LYS A 1 131 ? 5.533 17.075 -5.778 1.00 89.50 131 LYS A C 1
ATOM 1079 O O . LYS A 1 131 ? 6.134 17.568 -4.824 1.00 89.50 131 LYS A O 1
ATOM 1084 N N . LYS A 1 132 ? 4.944 17.823 -6.716 1.00 88.19 132 LYS A N 1
ATOM 1085 C CA . LYS A 1 132 ? 4.920 19.293 -6.689 1.00 88.19 132 LYS A CA 1
ATOM 1086 C C . LYS A 1 132 ? 3.856 19.835 -5.732 1.00 88.19 132 LYS A C 1
ATOM 1088 O O . LYS A 1 132 ? 4.052 20.913 -5.184 1.00 88.19 132 LYS A O 1
ATOM 1093 N N . GLN A 1 133 ? 2.761 19.100 -5.538 1.00 86.38 133 GLN A N 1
ATOM 1094 C CA . GLN A 1 133 ? 1.552 19.589 -4.864 1.00 86.38 133 GLN A CA 1
ATOM 1095 C C . GLN A 1 133 ? 1.408 19.120 -3.406 1.00 86.38 133 GLN A C 1
ATOM 1097 O O . GLN A 1 133 ? 0.613 19.685 -2.662 1.00 86.38 133 GLN A O 1
ATOM 1102 N N . ASN A 1 134 ? 2.184 18.124 -2.969 1.00 83.12 134 ASN A N 1
ATOM 1103 C CA . ASN A 1 134 ? 2.031 17.522 -1.643 1.00 83.12 134 ASN A CA 1
ATOM 1104 C C . ASN A 1 134 ? 3.029 18.009 -0.580 1.00 83.12 134 ASN A C 1
ATOM 1106 O O . ASN A 1 134 ? 4.036 18.660 -0.859 1.00 83.12 134 ASN A O 1
ATOM 1110 N N . ASN A 1 135 ? 2.761 17.630 0.673 1.00 84.19 135 ASN A N 1
ATOM 1111 C CA . ASN A 1 135 ? 3.667 17.840 1.802 1.00 84.19 135 ASN A CA 1
ATOM 1112 C C . ASN A 1 135 ? 4.935 16.961 1.727 1.00 84.19 135 ASN A C 1
ATOM 1114 O O . ASN A 1 135 ? 5.014 15.994 0.967 1.00 84.19 135 ASN A O 1
ATOM 1118 N N . ASP A 1 136 ? 5.929 17.267 2.563 1.00 86.69 136 ASP A N 1
ATOM 1119 C CA . ASP A 1 136 ? 7.240 16.607 2.517 1.00 86.69 136 ASP A CA 1
ATOM 1120 C C . ASP A 1 136 ? 7.212 15.118 2.875 1.00 86.69 136 ASP A C 1
ATOM 1122 O O . ASP A 1 136 ? 8.022 14.345 2.363 1.00 86.69 136 ASP A O 1
ATOM 1126 N N . ALA A 1 137 ? 6.276 14.687 3.726 1.00 81.19 137 ALA A N 1
ATOM 1127 C CA . ALA A 1 137 ? 6.121 13.272 4.049 1.00 81.19 137 ALA A CA 1
ATOM 1128 C C . ALA A 1 137 ? 5.664 12.482 2.815 1.00 81.19 137 ALA A C 1
ATOM 1130 O O . ALA A 1 137 ? 6.254 11.456 2.479 1.00 81.19 137 ALA A O 1
ATOM 1131 N N . MET A 1 138 ? 4.669 12.997 2.096 1.00 83.38 138 MET A N 1
ATOM 1132 C CA . MET A 1 138 ? 4.160 12.372 0.880 1.00 83.38 138 MET A CA 1
ATOM 1133 C C . MET A 1 138 ? 5.161 12.472 -0.280 1.00 83.38 138 MET A C 1
ATOM 1135 O O . MET A 1 138 ? 5.348 11.505 -1.014 1.00 83.38 138 MET A O 1
ATOM 1139 N N . LYS A 1 139 ? 5.912 13.577 -0.400 1.00 89.31 139 LYS A N 1
ATOM 1140 C CA . LYS A 1 139 ? 7.008 13.690 -1.382 1.00 89.31 139 LYS A CA 1
ATOM 1141 C C . LYS A 1 139 ? 8.047 12.577 -1.251 1.00 89.31 139 LYS A C 1
ATOM 1143 O O . LYS A 1 139 ? 8.587 12.145 -2.272 1.00 89.31 139 LYS A O 1
ATOM 1148 N N . LYS A 1 140 ? 8.336 12.103 -0.032 1.00 87.06 140 LYS A N 1
ATOM 1149 C CA . LYS A 1 140 ? 9.244 10.963 0.187 1.00 87.06 140 LYS A CA 1
ATOM 1150 C C . LYS A 1 140 ? 8.666 9.674 -0.394 1.00 87.06 140 LYS A C 1
ATOM 1152 O O . LYS A 1 140 ? 9.337 9.042 -1.200 1.00 87.06 140 LYS A O 1
ATOM 1157 N N . VAL A 1 141 ? 7.402 9.368 -0.087 1.00 84.94 141 VAL A N 1
ATOM 1158 C CA . VAL A 1 141 ? 6.687 8.202 -0.642 1.00 84.94 141 VAL A CA 1
ATOM 1159 C C . VAL A 1 141 ? 6.665 8.248 -2.172 1.00 84.94 141 VAL A C 1
ATOM 1161 O O . VAL A 1 141 ? 7.025 7.277 -2.832 1.00 84.94 141 VAL A O 1
ATOM 1164 N N . ILE A 1 142 ? 6.323 9.403 -2.746 1.00 90.81 142 ILE A N 1
ATOM 1165 C CA . ILE A 1 142 ? 6.303 9.603 -4.200 1.00 90.81 142 ILE A CA 1
ATOM 1166 C C . ILE A 1 142 ? 7.699 9.418 -4.806 1.00 90.81 142 ILE A C 1
ATOM 1168 O O . ILE A 1 142 ? 7.839 8.816 -5.867 1.00 90.81 142 ILE A O 1
ATOM 1172 N N . THR A 1 143 ? 8.747 9.905 -4.139 1.00 92.19 143 THR A N 1
ATOM 1173 C CA . THR A 1 143 ? 10.130 9.740 -4.610 1.00 92.19 143 THR A CA 1
ATOM 1174 C C . THR A 1 143 ? 10.559 8.274 -4.594 1.00 92.19 143 THR A C 1
ATOM 1176 O O . THR A 1 143 ? 11.237 7.833 -5.522 1.00 92.19 143 THR A O 1
ATOM 1179 N N . ASP A 1 144 ? 10.139 7.502 -3.593 1.00 90.19 144 ASP A N 1
ATOM 1180 C CA . ASP A 1 144 ? 10.401 6.063 -3.550 1.00 90.19 144 ASP A CA 1
ATOM 1181 C C . ASP A 1 144 ? 9.663 5.327 -4.676 1.00 90.19 144 ASP A C 1
ATOM 1183 O O . ASP A 1 144 ? 10.263 4.491 -5.350 1.00 90.19 144 ASP A O 1
ATOM 1187 N N . PHE A 1 145 ? 8.414 5.702 -4.969 1.00 93.06 145 PHE A N 1
ATOM 1188 C CA . PHE A 1 145 ? 7.678 5.170 -6.119 1.00 93.06 145 PHE A CA 1
ATOM 1189 C C . PHE A 1 145 ? 8.334 5.510 -7.459 1.00 93.06 145 PHE A C 1
ATOM 1191 O O . PHE A 1 145 ? 8.489 4.623 -8.296 1.00 93.06 145 PHE A O 1
ATOM 1198 N N . GLN A 1 146 ? 8.785 6.755 -7.651 1.00 94.12 146 GLN A N 1
ATOM 1199 C CA . GLN A 1 146 ? 9.550 7.143 -8.841 1.00 94.12 146 GLN A CA 1
ATOM 1200 C C . GLN A 1 146 ? 10.824 6.298 -8.970 1.00 94.12 146 GLN A C 1
ATOM 1202 O O . GLN A 1 146 ? 11.104 5.767 -10.041 1.00 94.12 146 GLN A O 1
ATOM 1207 N N . ARG A 1 147 ? 11.577 6.112 -7.875 1.00 92.88 147 ARG A N 1
ATOM 1208 C CA . ARG A 1 147 ? 12.795 5.286 -7.870 1.00 92.88 147 ARG A CA 1
ATOM 1209 C C . ARG A 1 147 ? 12.496 3.842 -8.267 1.00 92.88 147 ARG A C 1
ATOM 1211 O O . ARG A 1 147 ? 13.222 3.283 -9.083 1.00 92.88 147 ARG A O 1
ATOM 1218 N N . MET A 1 148 ? 11.443 3.245 -7.708 1.00 92.81 148 MET A N 1
ATOM 1219 C CA . MET A 1 148 ? 11.024 1.883 -8.048 1.00 92.81 148 MET A CA 1
ATOM 1220 C C . MET A 1 148 ? 10.615 1.772 -9.522 1.00 92.81 148 MET A C 1
ATOM 1222 O O . MET A 1 148 ? 11.017 0.820 -10.188 1.00 92.81 148 MET A O 1
ATOM 1226 N N . GLN A 1 149 ? 9.886 2.761 -10.047 1.00 93.50 149 GLN A N 1
ATOM 1227 C CA . GLN A 1 149 ? 9.496 2.814 -11.456 1.00 93.50 149 GLN A CA 1
ATOM 1228 C C . GLN A 1 149 ? 10.710 2.892 -12.388 1.00 93.50 149 GLN A C 1
ATOM 1230 O O . GLN A 1 149 ? 10.840 2.057 -13.283 1.00 93.50 149 GLN A O 1
ATOM 1235 N N . PHE A 1 150 ? 11.647 3.810 -12.138 1.00 92.81 150 PHE A N 1
ATOM 1236 C CA . PHE A 1 150 ? 12.875 3.906 -12.932 1.00 92.81 150 PHE A CA 1
ATOM 1237 C C . PHE A 1 150 ? 13.725 2.637 -12.841 1.00 92.81 150 PHE A C 1
ATOM 1239 O O . PHE A 1 150 ? 14.172 2.124 -13.865 1.00 92.81 150 PHE A O 1
ATOM 1246 N N . LYS A 1 151 ? 13.912 2.088 -11.633 1.00 93.38 151 LYS A N 1
ATOM 1247 C CA . LYS A 1 151 ? 14.674 0.847 -11.433 1.00 93.38 151 LYS A CA 1
ATOM 1248 C C . LYS A 1 151 ? 14.077 -0.307 -12.240 1.00 93.38 151 LYS A C 1
ATOM 1250 O O . LYS A 1 151 ? 14.817 -1.025 -12.908 1.00 93.38 151 LYS A O 1
ATOM 1255 N N . ARG A 1 152 ? 12.748 -0.446 -12.235 1.00 92.69 152 ARG A N 1
ATOM 1256 C CA . ARG A 1 152 ? 12.045 -1.452 -13.037 1.00 92.69 152 ARG A CA 1
ATOM 1257 C C . ARG A 1 152 ? 12.255 -1.226 -14.533 1.00 92.69 152 ARG A C 1
ATOM 1259 O O . ARG A 1 152 ? 12.549 -2.172 -15.253 1.00 92.69 152 ARG A O 1
ATOM 1266 N N . TRP A 1 153 ? 12.098 0.004 -15.018 1.00 93.00 153 TRP A N 1
ATOM 1267 C CA . TRP A 1 153 ? 12.260 0.302 -16.442 1.00 93.00 153 TRP A CA 1
ATOM 1268 C C . TRP A 1 153 ? 13.684 0.028 -16.943 1.00 93.00 153 TRP A C 1
ATOM 1270 O O . TRP A 1 153 ? 13.838 -0.514 -18.037 1.00 93.00 153 TRP A O 1
ATOM 1280 N N . MET A 1 154 ? 14.707 0.305 -16.132 1.00 90.00 154 MET A N 1
ATOM 1281 C CA . MET A 1 154 ? 16.090 -0.069 -16.447 1.00 90.00 154 MET A CA 1
ATOM 1282 C C . MET A 1 154 ? 16.271 -1.592 -16.483 1.00 90.00 154 MET A C 1
ATOM 1284 O O . MET A 1 154 ? 16.875 -2.118 -17.413 1.00 90.00 154 MET A O 1
ATOM 1288 N N . ALA A 1 155 ? 15.718 -2.307 -15.499 1.00 90.50 155 ALA A N 1
ATOM 1289 C CA . ALA A 1 155 ? 15.879 -3.755 -15.381 1.00 90.50 155 ALA A CA 1
ATOM 1290 C C . ALA A 1 155 ? 15.100 -4.556 -16.441 1.00 90.50 155 ALA A C 1
ATOM 1292 O O . ALA A 1 155 ? 15.565 -5.604 -16.879 1.00 90.50 155 ALA A O 1
ATOM 1293 N N . GLU A 1 156 ? 13.909 -4.094 -16.834 1.00 89.00 156 GLU A N 1
ATOM 1294 C CA . GLU A 1 156 ? 12.955 -4.899 -17.615 1.00 89.00 156 GLU A CA 1
ATOM 1295 C C . GLU A 1 156 ? 12.618 -4.318 -18.990 1.00 89.00 156 GLU A C 1
ATOM 1297 O O . GLU A 1 156 ? 12.121 -5.046 -19.846 1.00 89.00 156 GLU A O 1
ATOM 1302 N N . LYS A 1 157 ? 12.843 -3.017 -19.216 1.00 82.56 157 LYS A N 1
ATOM 1303 C CA . LYS A 1 157 ? 12.452 -2.335 -20.465 1.00 82.56 157 LYS A CA 1
ATOM 1304 C C . LYS A 1 157 ? 13.620 -1.743 -21.244 1.00 82.56 157 LYS A C 1
ATOM 1306 O O . LYS A 1 157 ? 13.394 -1.200 -22.320 1.00 82.56 157 LYS A O 1
ATOM 1311 N N . GLY A 1 158 ? 14.840 -1.808 -20.708 1.00 79.44 158 GLY A N 1
ATOM 1312 C CA . GLY A 1 158 ? 16.017 -1.202 -21.333 1.00 79.44 158 GLY A CA 1
ATOM 1313 C C . GLY A 1 158 ? 15.892 0.314 -21.528 1.00 79.44 158 GLY A C 1
ATOM 1314 O O . GLY A 1 158 ? 16.524 0.865 -22.425 1.00 79.44 158 GLY A O 1
ATOM 1315 N N . MET A 1 159 ? 15.051 0.991 -20.735 1.00 74.69 159 MET A N 1
ATOM 1316 C CA . MET A 1 159 ? 14.947 2.451 -20.771 1.00 74.69 159 MET A CA 1
ATOM 1317 C C . MET A 1 159 ? 16.072 3.042 -19.924 1.00 74.69 159 MET A C 1
ATOM 1319 O O . MET A 1 159 ? 16.003 3.027 -18.695 1.00 74.69 159 MET A O 1
ATOM 1323 N N . ASP A 1 160 ? 17.099 3.541 -20.599 1.00 66.25 160 ASP A N 1
ATOM 1324 C CA . ASP A 1 160 ? 18.192 4.307 -20.006 1.00 66.25 160 ASP A CA 1
ATOM 1325 C C . ASP A 1 160 ? 17.783 5.793 -19.929 1.00 66.25 160 ASP A C 1
ATOM 1327 O O . ASP A 1 160 ? 17.407 6.362 -20.966 1.00 66.25 160 ASP A O 1
ATOM 1331 N N . PRO A 1 161 ? 17.778 6.436 -18.743 1.00 55.66 161 PRO A N 1
ATOM 1332 C CA . PRO A 1 161 ? 17.561 7.871 -18.653 1.00 55.66 161 PRO A CA 1
ATOM 1333 C C . PRO A 1 161 ? 18.763 8.607 -19.260 1.00 55.66 161 PRO A C 1
ATOM 1335 O O . PRO A 1 161 ? 19.789 8.781 -18.608 1.00 55.66 161 PRO A O 1
ATOM 1338 N N . LYS A 1 162 ? 18.617 9.029 -20.519 1.00 49.19 162 LYS A N 1
ATOM 1339 C CA . LYS A 1 162 ? 19.522 9.990 -21.162 1.00 49.19 162 LYS A CA 1
ATOM 1340 C C . LYS A 1 162 ? 19.390 11.382 -20.556 1.00 49.19 162 LYS A C 1
ATOM 1342 O O . LYS A 1 162 ? 18.243 11.778 -20.243 1.00 49.19 162 LYS A O 1
#